Protein AF-A0A970UQK8-F1 (afdb_monomer_lite)

Foldseek 3Di:
DPPPDDDPDPVVSVVVVVVVVQVVCVVVVHHQACVVVVHDLVVQVVVLVVCVVVVNQADDPVSPDGSVCSSVVNVVRD

Structure (mmCIF, N/CA/C/O backbone):
data_AF-A0A970UQK8-F1
#
_entry.id   AF-A0A970UQK8-F1
#
loop_
_atom_site.group_PDB
_atom_site.id
_atom_site.type_symbol
_atom_site.label_atom_id
_atom_site.label_alt_id
_atom_site.label_comp_id
_atom_site.label_asym_id
_atom_site.label_entity_id
_atom_site.label_seq_id
_atom_site.pdbx_PDB_ins_code
_atom_site.Cartn_x
_atom_site.Cartn_y
_atom_site.Cartn_z
_atom_site.occupancy
_atom_site.B_iso_or_equiv
_atom_site.auth_seq_id
_atom_site.auth_comp_id
_atom_site.auth_asym_id
_atom_site.auth_atom_id
_atom_site.pdbx_PDB_model_num
ATOM 1 N N . ARG A 1 1 ? 13.191 -11.082 -15.304 1.00 76.12 1 ARG A N 1
ATOM 2 C CA . ARG A 1 1 ? 12.644 -9.761 -15.705 1.00 76.12 1 ARG A CA 1
ATOM 3 C C . ARG A 1 1 ? 11.229 -9.985 -16.212 1.00 76.12 1 ARG A C 1
ATOM 5 O O . ARG A 1 1 ? 11.072 -10.873 -17.033 1.00 76.12 1 ARG A O 1
ATOM 12 N N . ILE A 1 2 ? 10.246 -9.231 -15.717 1.00 93.94 2 ILE A N 1
ATOM 13 C CA . ILE A 1 2 ? 8.840 -9.343 -16.153 1.00 93.94 2 ILE A CA 1
ATOM 14 C C . ILE A 1 2 ? 8.478 -8.161 -17.060 1.00 93.94 2 ILE A C 1
ATOM 16 O O . ILE A 1 2 ? 8.129 -8.363 -18.213 1.00 93.94 2 ILE A O 1
ATOM 20 N N . TRP A 1 3 ? 8.701 -6.929 -16.589 1.00 94.94 3 TRP A N 1
ATOM 21 C CA . TRP A 1 3 ? 8.359 -5.698 -17.322 1.00 94.94 3 TRP A CA 1
ATOM 22 C C . TRP A 1 3 ? 9.440 -5.165 -18.273 1.00 94.94 3 TRP A C 1
ATOM 24 O O . TRP A 1 3 ? 9.279 -4.100 -18.849 1.00 94.94 3 TRP A O 1
ATOM 34 N N . GLY A 1 4 ? 10.575 -5.855 -18.415 1.00 94.12 4 GLY A N 1
ATOM 35 C CA . GLY A 1 4 ? 11.651 -5.407 -19.312 1.00 94.12 4 GLY A CA 1
ATOM 36 C C . GLY A 1 4 ? 12.364 -4.101 -18.916 1.00 94.12 4 GLY A C 1
ATOM 37 O O . GLY A 1 4 ? 13.150 -3.603 -19.709 1.00 94.12 4 GLY A O 1
ATOM 38 N N . ILE A 1 5 ? 12.145 -3.578 -17.705 1.00 94.44 5 ILE A N 1
ATOM 39 C CA . ILE A 1 5 ? 12.691 -2.294 -17.225 1.00 94.44 5 ILE A CA 1
ATOM 40 C C . ILE A 1 5 ? 14.230 -2.284 -17.244 1.00 94.44 5 ILE A C 1
ATOM 42 O O . ILE A 1 5 ? 14.878 -3.197 -16.716 1.00 94.44 5 ILE A O 1
ATOM 46 N N . THR A 1 6 ? 14.809 -1.236 -17.840 1.00 92.81 6 THR A N 1
ATOM 47 C CA . THR A 1 6 ? 16.263 -1.030 -18.004 1.00 92.81 6 THR A CA 1
ATOM 48 C C . THR A 1 6 ? 16.814 0.185 -17.259 1.00 92.81 6 THR A C 1
ATOM 50 O O . THR A 1 6 ? 17.990 0.493 -17.429 1.00 92.81 6 THR A O 1
ATOM 53 N N . SER A 1 7 ? 16.000 0.879 -16.455 1.00 88.81 7 SER A N 1
ATOM 54 C CA . SER A 1 7 ? 16.466 2.016 -15.651 1.00 88.81 7 SER A CA 1
ATOM 55 C C . SER A 1 7 ? 17.654 1.627 -14.764 1.00 88.81 7 SER A C 1
ATOM 57 O O . SER A 1 7 ? 17.637 0.579 -14.117 1.00 88.81 7 SER A O 1
ATOM 59 N N . PHE A 1 8 ? 18.666 2.496 -14.725 1.00 86.56 8 PHE A N 1
ATOM 60 C CA . PHE A 1 8 ? 19.817 2.373 -13.827 1.00 86.56 8 PHE A CA 1
ATOM 61 C C . PHE A 1 8 ? 19.561 3.005 -12.453 1.00 86.56 8 PHE A C 1
ATOM 63 O O . PHE A 1 8 ? 20.287 2.707 -11.508 1.00 86.56 8 PHE A O 1
ATOM 70 N N . ASP A 1 9 ? 18.528 3.847 -12.332 1.00 96.00 9 ASP A N 1
ATOM 71 C CA . ASP A 1 9 ? 18.074 4.390 -11.053 1.00 96.00 9 ASP A CA 1
ATOM 72 C C . ASP A 1 9 ? 17.078 3.421 -10.382 1.00 96.00 9 ASP A C 1
ATOM 74 O O . ASP A 1 9 ? 16.028 3.129 -10.979 1.00 96.00 9 ASP A O 1
ATOM 78 N N . PRO A 1 10 ? 17.369 2.927 -9.159 1.00 95.31 10 PRO A N 1
ATOM 79 C CA . PRO A 1 10 ? 16.509 1.973 -8.465 1.00 95.31 10 PRO A CA 1
ATOM 80 C C . PRO A 1 10 ? 15.106 2.505 -8.169 1.00 95.31 10 P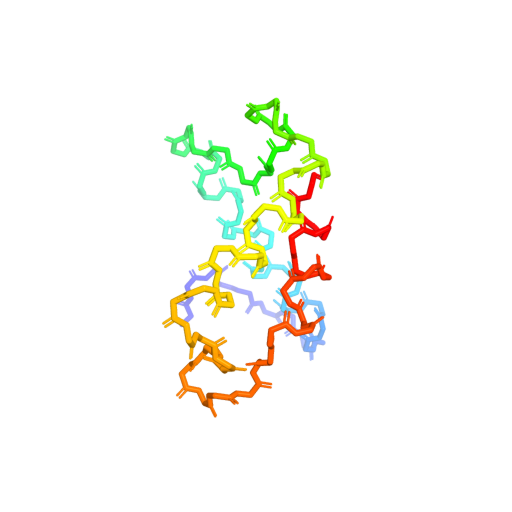RO A C 1
ATOM 82 O O . PRO A 1 10 ? 14.136 1.768 -8.332 1.00 95.31 10 PRO A O 1
ATOM 85 N N . GLN A 1 11 ? 14.973 3.773 -7.766 1.00 96.00 11 GLN A N 1
ATOM 86 C CA . GLN A 1 11 ? 13.668 4.348 -7.415 1.00 96.00 11 GLN A CA 1
ATOM 87 C C . GLN A 1 11 ? 12.765 4.457 -8.644 1.00 96.00 11 GLN A C 1
ATOM 89 O O . GLN A 1 11 ? 11.607 4.036 -8.618 1.00 96.00 11 GLN A O 1
ATOM 94 N N . SER A 1 12 ? 13.316 4.926 -9.762 1.00 95.38 12 SER A N 1
ATOM 95 C CA . SER A 1 12 ? 12.620 4.969 -11.047 1.00 95.38 12 SER A CA 1
ATOM 96 C C . SER A 1 12 ? 12.220 3.571 -11.518 1.00 95.38 12 SER A C 1
ATOM 98 O O . SER A 1 12 ? 11.094 3.381 -11.973 1.00 95.38 12 SER A O 1
ATOM 100 N N . ALA A 1 13 ? 13.097 2.573 -11.350 1.00 96.25 13 ALA A N 1
ATOM 101 C CA . ALA A 1 13 ? 12.788 1.191 -11.710 1.00 96.25 13 ALA A CA 1
ATOM 102 C C . ALA A 1 13 ? 11.634 0.605 -10.872 1.00 96.25 13 ALA A C 1
ATOM 104 O O . ALA A 1 13 ? 10.776 -0.092 -11.417 1.00 96.25 13 ALA A O 1
ATOM 105 N N . ILE A 1 14 ? 11.587 0.902 -9.567 1.00 96.75 14 ILE A N 1
ATOM 106 C CA . ILE A 1 14 ? 10.499 0.485 -8.666 1.00 96.75 14 ILE A CA 1
ATOM 107 C C . ILE A 1 14 ? 9.177 1.124 -9.097 1.00 96.75 14 ILE A C 1
ATOM 109 O O . ILE A 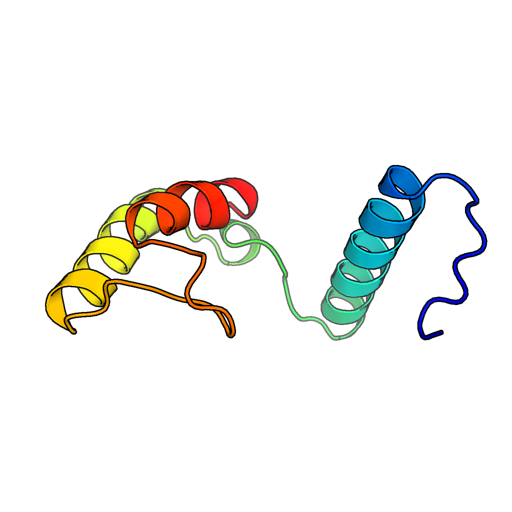1 14 ? 8.193 0.416 -9.313 1.00 96.75 14 ILE A O 1
ATOM 113 N N . ASN A 1 15 ? 9.162 2.445 -9.280 1.00 96.44 15 ASN A N 1
ATOM 114 C CA . ASN A 1 15 ? 7.959 3.176 -9.677 1.00 96.44 15 ASN A CA 1
ATOM 115 C C . ASN A 1 15 ? 7.424 2.700 -11.031 1.00 96.44 15 ASN A C 1
ATOM 117 O O . ASN A 1 15 ? 6.217 2.526 -11.206 1.00 96.44 15 ASN A O 1
ATOM 121 N N . GLU A 1 16 ? 8.316 2.431 -11.985 1.00 97.06 16 GLU A N 1
ATOM 122 C CA . GLU A 1 16 ? 7.928 1.904 -13.286 1.00 97.06 16 GLU A CA 1
ATOM 123 C C . GLU A 1 16 ? 7.322 0.494 -13.169 1.00 97.06 16 GLU A C 1
ATOM 125 O O . GLU A 1 16 ? 6.293 0.214 -13.789 1.00 97.06 16 GLU A O 1
ATOM 130 N N . ALA A 1 17 ? 7.892 -0.375 -12.330 1.00 97.81 17 ALA A N 1
ATOM 131 C CA . ALA A 1 17 ? 7.354 -1.712 -12.094 1.00 97.81 17 ALA A CA 1
ATOM 132 C C . ALA A 1 17 ? 5.966 -1.676 -11.438 1.00 97.81 17 ALA A C 1
ATOM 134 O O . ALA A 1 17 ? 5.079 -2.430 -11.851 1.00 97.81 17 ALA A O 1
ATOM 135 N N . ILE A 1 18 ? 5.758 -0.789 -10.458 1.00 96.94 18 ILE A N 1
ATOM 136 C CA . ILE A 1 18 ? 4.449 -0.568 -9.827 1.00 96.94 18 ILE A CA 1
ATOM 137 C C . ILE A 1 18 ? 3.439 -0.121 -10.889 1.00 96.94 18 ILE A C 1
ATOM 139 O O . ILE A 1 18 ? 2.397 -0.757 -11.046 1.00 96.94 18 ILE A O 1
ATOM 143 N N . ARG A 1 19 ? 3.785 0.892 -11.695 1.00 96.62 19 ARG A N 1
ATOM 144 C CA . ARG A 1 19 ? 2.904 1.436 -12.740 1.00 96.62 19 ARG A CA 1
ATOM 145 C C . ARG A 1 19 ? 2.502 0.388 -13.779 1.00 96.62 19 ARG A C 1
ATOM 147 O O . ARG A 1 19 ? 1.326 0.299 -14.122 1.00 96.62 19 ARG A O 1
ATOM 154 N N . HIS A 1 20 ? 3.448 -0.396 -14.303 1.00 97.69 20 HIS A N 1
ATOM 155 C CA . HIS A 1 20 ? 3.124 -1.445 -15.284 1.00 97.69 20 HIS A CA 1
ATOM 156 C C . HIS A 1 20 ? 2.222 -2.527 -14.681 1.00 97.69 20 HIS A C 1
ATOM 158 O O . HIS A 1 20 ? 1.301 -3.000 -15.343 1.00 97.69 20 HIS A O 1
ATOM 164 N N . THR A 1 21 ? 2.428 -2.866 -13.407 1.00 97.75 21 THR A N 1
ATOM 165 C CA . THR A 1 21 ? 1.590 -3.841 -12.696 1.00 97.75 21 THR A CA 1
ATOM 166 C C . THR A 1 21 ? 0.163 -3.324 -12.496 1.00 97.75 21 THR A C 1
ATOM 168 O O . THR A 1 21 ? -0.794 -4.050 -12.758 1.00 97.75 21 THR A O 1
ATOM 171 N N . GLU A 1 22 ? -0.008 -2.059 -12.107 1.00 97.38 22 GLU A N 1
ATOM 172 C CA . GLU A 1 22 ? -1.332 -1.429 -12.015 1.00 97.38 22 GLU A CA 1
ATOM 173 C C . GLU A 1 22 ? -2.038 -1.390 -13.377 1.00 97.38 22 GLU A C 1
ATOM 175 O O . GLU A 1 22 ? -3.214 -1.736 -13.483 1.00 97.38 22 GLU A O 1
ATOM 180 N N . GLN A 1 23 ? -1.320 -1.002 -14.436 1.00 97.25 23 GLN A N 1
ATOM 181 C CA . GLN A 1 23 ? -1.871 -0.959 -15.792 1.00 97.25 23 GLN A CA 1
ATOM 182 C C . GLN A 1 23 ? -2.318 -2.334 -16.273 1.00 97.25 23 GLN A C 1
ATOM 184 O O . GLN A 1 23 ? -3.386 -2.449 -16.866 1.00 97.25 23 GLN A O 1
ATOM 189 N N . PHE A 1 24 ? -1.548 -3.376 -15.970 1.00 98.12 24 PHE A N 1
ATOM 190 C CA . PHE A 1 24 ? -1.914 -4.745 -16.300 1.00 98.12 24 PHE A CA 1
ATOM 191 C C . PHE A 1 24 ? -3.263 -5.150 -15.695 1.00 98.12 24 PHE A C 1
ATOM 193 O O . PHE A 1 24 ? -4.131 -5.629 -16.423 1.00 98.12 24 PHE A O 1
ATOM 200 N N . PHE A 1 25 ? -3.486 -4.895 -14.402 1.00 98.06 25 PHE A N 1
ATOM 201 C CA . PHE A 1 25 ? -4.782 -5.178 -13.777 1.00 98.06 25 PHE A CA 1
ATOM 202 C C . PHE A 1 25 ? -5.915 -4.355 -14.399 1.00 98.06 25 PHE A C 1
ATOM 204 O O . PHE A 1 25 ? -6.970 -4.911 -14.713 1.00 98.06 25 PHE A O 1
ATOM 211 N N . LYS A 1 26 ? -5.678 -3.067 -14.683 1.00 96.56 26 LYS A N 1
ATOM 212 C CA . LYS A 1 26 ? -6.666 -2.208 -15.356 1.00 96.56 26 LYS A CA 1
ATOM 213 C C . LYS A 1 26 ? -7.023 -2.714 -16.757 1.00 96.56 26 LYS A C 1
ATOM 215 O O . LYS A 1 26 ? -8.195 -2.689 -17.121 1.00 96.56 26 LYS A O 1
ATOM 220 N N . CYS A 1 27 ? -6.059 -3.234 -17.520 1.00 97.25 27 CYS A N 1
ATOM 221 C CA . CYS A 1 27 ? -6.307 -3.854 -18.827 1.00 97.25 27 CYS A CA 1
ATOM 222 C C . CYS A 1 27 ? -7.185 -5.111 -18.738 1.00 97.25 27 CYS A C 1
ATOM 224 O O . CYS A 1 27 ? -7.912 -5.407 -19.682 1.00 97.25 27 CYS A O 1
ATOM 226 N N . LEU A 1 28 ? -7.157 -5.824 -17.609 1.00 98.00 28 LEU A N 1
ATOM 227 C CA . LEU A 1 28 ? -8.053 -6.952 -17.330 1.00 98.00 28 LEU A CA 1
ATOM 228 C C . LEU A 1 28 ? -9.429 -6.515 -16.794 1.00 98.00 28 LEU A C 1
ATOM 230 O O . LEU A 1 28 ? -10.247 -7.363 -16.445 1.00 98.00 28 LEU A O 1
ATOM 234 N N . GLY A 1 29 ? -9.695 -5.208 -16.701 1.00 96.19 29 GLY A N 1
ATOM 235 C CA . GLY A 1 29 ? -10.930 -4.661 -16.137 1.00 96.19 29 GLY A CA 1
ATOM 236 C C . GLY A 1 29 ? -10.972 -4.655 -14.606 1.00 96.19 29 GLY A C 1
ATOM 237 O O . GLY A 1 29 ? -12.026 -4.402 -14.026 1.00 96.19 29 GLY A O 1
ATOM 238 N N . ILE A 1 30 ? -9.843 -4.915 -13.940 1.00 97.81 30 ILE A N 1
ATOM 239 C CA . ILE A 1 30 ? -9.732 -4.900 -12.479 1.00 97.81 30 ILE A CA 1
ATOM 240 C C . ILE A 1 30 ? -9.265 -3.508 -12.046 1.00 97.81 30 ILE A C 1
ATOM 242 O O . ILE A 1 30 ? -8.159 -3.076 -12.374 1.00 97.81 30 ILE A O 1
ATOM 246 N N . LYS A 1 31 ? -10.113 -2.794 -11.301 1.00 96.94 31 LYS A N 1
ATOM 247 C CA . LYS A 1 31 ? -9.769 -1.478 -10.744 1.00 96.94 31 LYS A CA 1
ATOM 248 C C . LYS A 1 31 ? -8.774 -1.634 -9.593 1.00 96.94 31 LYS A C 1
ATOM 250 O O . LYS A 1 31 ? -8.828 -2.623 -8.860 1.00 96.94 31 LYS A O 1
ATOM 255 N N . THR A 1 32 ? -7.886 -0.656 -9.435 1.00 96.31 32 THR A N 1
ATOM 256 C CA . THR A 1 32 ? -6.740 -0.731 -8.508 1.00 96.31 32 THR A CA 1
ATOM 257 C C . THR A 1 32 ? -6.778 0.319 -7.398 1.00 96.31 32 THR A C 1
ATOM 259 O O . THR A 1 32 ? -5.865 0.345 -6.577 1.00 96.31 32 THR A O 1
ATOM 262 N N . LEU A 1 33 ? -7.789 1.191 -7.389 1.00 95.75 33 LEU A N 1
ATOM 263 C CA . LEU A 1 33 ? -8.039 2.174 -6.335 1.00 95.75 33 LEU A CA 1
ATOM 264 C C . LEU A 1 33 ? -9.352 1.841 -5.624 1.00 95.75 33 LEU A C 1
ATOM 266 O O . LEU A 1 33 ? -10.280 1.308 -6.238 1.00 95.75 33 LEU A O 1
ATOM 270 N N . LEU A 1 34 ? -9.438 2.160 -4.335 1.00 95.44 34 LEU A N 1
ATOM 271 C CA . LEU A 1 34 ? -10.662 1.988 -3.552 1.00 95.44 34 LEU A CA 1
ATOM 272 C C . LEU A 1 34 ? -11.760 2.942 -4.048 1.00 95.44 34 LEU A C 1
ATOM 274 O O . LEU A 1 34 ? -12.907 2.517 -4.218 1.00 95.44 34 LEU A O 1
ATOM 278 N N . SER A 1 35 ? -11.408 4.185 -4.392 1.00 93.19 35 SER A N 1
ATOM 279 C CA . SER A 1 35 ? -12.343 5.168 -4.958 1.00 93.19 35 SER A CA 1
ATOM 280 C C . SER A 1 35 ? -12.965 4.729 -6.280 1.00 93.19 35 SER A C 1
ATOM 282 O O . SER A 1 35 ? -14.132 5.038 -6.528 1.00 93.19 35 SER A O 1
ATOM 284 N N . ASP A 1 36 ? -12.262 3.937 -7.098 1.00 95.06 36 ASP A N 1
ATOM 285 C CA . ASP A 1 36 ? -12.832 3.381 -8.330 1.00 95.06 36 ASP A CA 1
ATOM 286 C C . ASP A 1 36 ? -14.042 2.468 -8.032 1.00 95.06 36 ASP A C 1
ATOM 288 O O . ASP A 1 36 ? -14.909 2.271 -8.892 1.00 95.06 36 ASP A O 1
ATOM 292 N N . TYR A 1 37 ? -14.124 1.902 -6.825 1.00 95.50 37 TYR A N 1
ATOM 293 C CA . TYR A 1 37 ? -15.261 1.121 -6.326 1.00 95.50 37 TYR A CA 1
ATOM 294 C C . TYR A 1 37 ? -16.226 1.931 -5.451 1.00 95.50 37 TYR A C 1
ATOM 296 O O . TYR A 1 37 ? -17.117 1.342 -4.847 1.00 95.50 37 TYR A O 1
ATOM 304 N N . GLN A 1 38 ? -16.087 3.260 -5.402 1.00 95.00 38 GLN A N 1
ATOM 305 C CA . GLN A 1 38 ? -16.874 4.150 -4.538 1.00 95.00 38 GLN A CA 1
ATOM 306 C C . GLN A 1 38 ? -16.680 3.864 -3.041 1.00 95.00 38 GLN A C 1
ATOM 308 O O . GLN A 1 38 ? -17.584 4.087 -2.239 1.00 95.00 38 GLN A O 1
ATOM 313 N N . ILE A 1 39 ? -15.501 3.365 -2.667 1.00 95.56 39 ILE A N 1
ATOM 314 C CA . ILE A 1 39 ? -15.123 3.116 -1.278 1.00 95.56 39 ILE A CA 1
ATOM 315 C C . ILE A 1 39 ? -14.302 4.310 -0.791 1.00 95.56 39 ILE A C 1
ATOM 317 O O . ILE A 1 39 ? -13.268 4.626 -1.383 1.00 95.56 39 ILE A O 1
ATOM 321 N N . GLY A 1 40 ? -14.769 4.978 0.263 1.00 94.19 40 GLY A N 1
ATOM 322 C CA . GLY A 1 40 ? -14.112 6.143 0.838 1.00 94.19 40 GLY A CA 1
ATOM 323 C C . G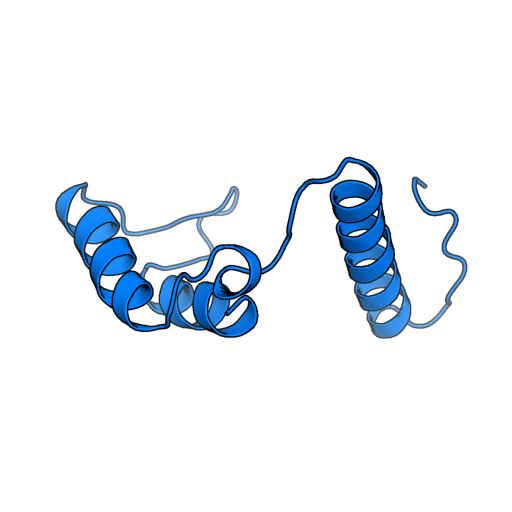LY A 1 40 ? -13.231 5.828 2.056 1.00 94.19 40 GLY A C 1
ATOM 324 O O . GLY A 1 40 ? -13.103 4.671 2.478 1.00 94.19 40 GLY A O 1
ATOM 325 N N . PRO A 1 41 ? -12.603 6.864 2.644 1.00 94.38 41 PRO A N 1
ATOM 326 C CA . PRO A 1 41 ? -11.690 6.733 3.784 1.00 94.38 41 PRO A CA 1
ATOM 327 C C . PRO A 1 41 ? -12.340 6.120 5.030 1.00 94.38 41 PRO A C 1
ATOM 329 O O . PRO A 1 41 ? -11.646 5.537 5.860 1.00 94.38 41 PRO A O 1
ATOM 332 N N . GLU A 1 42 ? -13.665 6.194 5.165 1.00 93.06 42 GLU A N 1
ATOM 333 C CA . GLU A 1 42 ? -14.419 5.607 6.274 1.00 93.06 42 GLU A CA 1
ATOM 334 C C . GLU A 1 42 ? -14.188 4.098 6.439 1.00 93.06 42 GLU A C 1
ATOM 336 O O . GLU A 1 42 ? -14.277 3.571 7.553 1.00 93.06 42 GLU A O 1
ATOM 341 N N . VAL A 1 43 ? -13.843 3.393 5.354 1.00 93.94 43 VAL A N 1
ATOM 342 C CA . VAL A 1 43 ? -13.578 1.951 5.400 1.00 93.94 43 VAL A CA 1
ATOM 343 C C . VAL A 1 43 ? -12.281 1.626 6.141 1.00 93.94 43 VAL A C 1
ATOM 345 O O . VAL A 1 43 ? -12.141 0.532 6.685 1.00 93.94 43 VAL A O 1
ATOM 348 N N . ILE A 1 44 ? -11.323 2.557 6.183 1.00 95.81 44 ILE A N 1
ATOM 349 C CA . ILE A 1 44 ? -9.982 2.313 6.726 1.00 95.81 44 ILE A CA 1
ATOM 350 C C . ILE A 1 44 ? -10.081 1.946 8.201 1.00 95.81 44 ILE A C 1
ATOM 352 O O . ILE A 1 44 ? -9.541 0.925 8.629 1.00 95.81 44 ILE A O 1
ATOM 356 N N . THR A 1 45 ? -10.845 2.729 8.966 1.00 95.06 45 THR A N 1
ATOM 357 C CA . THR A 1 45 ? -11.096 2.452 10.383 1.00 95.06 45 THR A CA 1
ATOM 358 C C . THR A 1 45 ? -11.733 1.076 10.568 1.00 95.06 45 THR A C 1
ATOM 360 O O . THR A 1 45 ? -11.306 0.315 11.433 1.00 95.06 45 THR A O 1
ATOM 363 N N . GLN A 1 46 ? -12.700 0.711 9.721 1.00 96.06 46 GLN A N 1
ATOM 364 C CA . GLN A 1 46 ? -13.361 -0.594 9.799 1.00 96.06 46 GLN A CA 1
ATOM 365 C C . GLN A 1 46 ? -12.389 -1.750 9.528 1.00 96.06 46 GLN A C 1
ATOM 367 O O . GLN A 1 46 ? -12.416 -2.757 10.233 1.00 96.06 46 GLN A O 1
ATOM 372 N N . VAL A 1 47 ? -11.507 -1.620 8.532 1.00 95.94 47 VAL A N 1
ATOM 373 C CA . VAL A 1 47 ? -10.503 -2.647 8.210 1.00 95.94 47 VAL A CA 1
ATOM 374 C C . VAL A 1 47 ? -9.520 -2.834 9.364 1.00 95.94 47 VAL A C 1
ATOM 376 O O . VAL A 1 47 ? -9.251 -3.971 9.751 1.00 95.94 47 VAL A O 1
ATOM 379 N N . VAL A 1 48 ? -9.025 -1.742 9.949 1.00 96.06 48 VAL A N 1
ATOM 380 C CA . VAL A 1 48 ? -8.089 -1.789 11.082 1.00 96.06 48 VAL A CA 1
ATOM 381 C C . VAL A 1 48 ? -8.720 -2.474 12.297 1.00 96.06 48 VAL A C 1
ATOM 383 O O . VAL A 1 48 ? -8.112 -3.378 12.870 1.00 96.06 48 VAL A O 1
ATOM 386 N N . GLU A 1 49 ? -9.958 -2.124 12.654 1.00 96.31 49 GLU A N 1
ATOM 387 C CA . GLU A 1 49 ? -10.675 -2.772 13.764 1.00 96.31 49 GLU A CA 1
ATOM 388 C C . GLU A 1 49 ? -10.959 -4.256 13.492 1.00 96.31 49 GLU A C 1
ATOM 390 O O . GLU A 1 49 ? -10.802 -5.111 14.370 1.00 96.31 49 GLU A O 1
ATOM 395 N N . ASN A 1 50 ? -11.295 -4.608 12.249 1.00 96.38 50 ASN A N 1
ATOM 396 C CA . ASN A 1 50 ? -11.479 -6.003 11.853 1.00 96.38 50 ASN A CA 1
ATOM 397 C C . ASN A 1 50 ? -10.183 -6.819 11.971 1.00 96.38 50 ASN A C 1
ATOM 399 O O . ASN A 1 50 ? -10.226 -7.988 12.356 1.00 96.38 50 ASN A O 1
ATOM 403 N N . LEU A 1 51 ? -9.026 -6.229 11.668 1.00 96.44 51 LEU A N 1
ATOM 404 C CA . LEU A 1 51 ? -7.733 -6.888 11.857 1.00 96.44 51 LEU A CA 1
ATOM 405 C C . LEU A 1 51 ? -7.400 -7.052 13.347 1.00 96.44 51 LEU A C 1
ATOM 407 O O . LEU A 1 51 ? -7.021 -8.149 13.767 1.00 96.44 51 LEU A O 1
ATOM 411 N N . ARG A 1 52 ? -7.627 -6.012 14.161 1.00 95.44 52 ARG A N 1
ATOM 4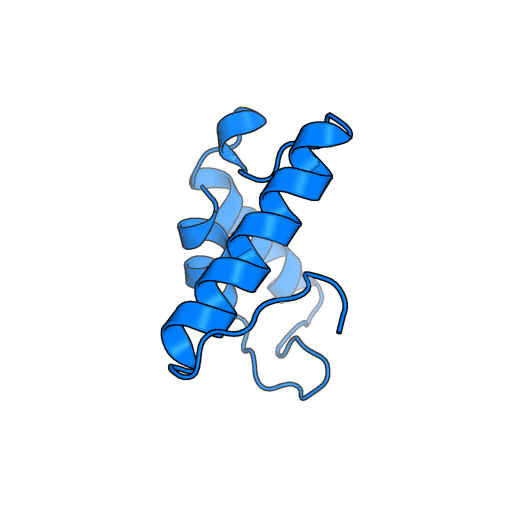12 C CA . ARG A 1 52 ? -7.426 -6.053 15.621 1.00 95.44 52 ARG A CA 1
ATOM 413 C C . ARG A 1 52 ? -8.292 -7.108 16.299 1.00 95.44 52 ARG A C 1
ATOM 415 O O . ARG A 1 52 ? -7.783 -7.895 17.092 1.00 95.44 52 ARG A O 1
ATOM 422 N N . SER A 1 53 ? -9.579 -7.175 15.958 1.00 96.81 53 SER A N 1
ATOM 423 C CA . SER A 1 53 ? -10.514 -8.147 16.549 1.00 96.81 53 SER A CA 1
ATOM 424 C C . SER A 1 53 ? -10.149 -9.605 16.243 1.00 96.81 53 SER A C 1
ATOM 426 O O . SER A 1 53 ? -10.476 -10.499 17.019 1.00 96.81 53 SER A O 1
ATOM 428 N N . ARG A 1 54 ? -9.418 -9.851 15.148 1.00 96.50 54 ARG A N 1
ATOM 429 C CA . ARG A 1 54 ? -8.867 -11.168 14.787 1.00 96.50 54 ARG A CA 1
ATOM 430 C C . ARG A 1 54 ? -7.518 -11.470 15.450 1.00 96.50 54 ARG A C 1
ATOM 432 O O . ARG A 1 54 ? -6.941 -12.519 15.181 1.00 96.50 54 ARG A O 1
ATOM 439 N N . GLY A 1 55 ? -7.002 -10.567 16.286 1.00 94.81 55 GLY A N 1
ATOM 440 C CA . GLY A 1 55 ? -5.700 -10.706 16.937 1.00 94.81 55 GLY A CA 1
ATOM 441 C C . GLY A 1 55 ? -4.510 -10.531 15.990 1.00 94.81 55 GLY A C 1
ATOM 442 O O . GLY A 1 55 ? -3.403 -10.950 16.326 1.00 94.81 55 GLY A O 1
ATOM 443 N N . VAL A 1 56 ? -4.711 -9.936 14.807 1.00 95.38 56 VAL A N 1
ATOM 444 C CA . VAL A 1 56 ? -3.606 -9.627 13.892 1.00 95.38 56 VAL A CA 1
ATOM 445 C C . VAL A 1 56 ? -2.799 -8.482 14.494 1.00 95.38 56 VAL A C 1
ATOM 447 O O . VAL A 1 56 ? -3.345 -7.422 14.778 1.00 95.38 56 VAL A O 1
ATOM 450 N N . THR A 1 57 ? -1.500 -8.697 14.689 1.00 92.19 57 THR A N 1
ATOM 451 C CA . THR A 1 57 ? -0.564 -7.684 15.210 1.00 92.19 57 THR A CA 1
ATOM 452 C C . THR A 1 57 ? 0.524 -7.321 14.205 1.00 92.19 57 THR A C 1
ATOM 454 O O . THR A 1 57 ? 1.033 -6.202 14.226 1.00 92.19 57 THR A O 1
ATOM 457 N N . ARG A 1 58 ? 0.872 -8.257 13.312 1.00 95.25 58 ARG A N 1
ATOM 458 C CA . ARG A 1 58 ? 1.875 -8.096 12.257 1.00 95.25 58 ARG A CA 1
ATOM 459 C C . ARG A 1 58 ? 1.400 -8.716 10.947 1.00 95.25 58 ARG A C 1
ATOM 461 O O . ARG A 1 58 ? 0.664 -9.704 10.954 1.00 95.25 58 ARG A O 1
ATOM 468 N N . LEU A 1 59 ? 1.833 -8.132 9.837 1.00 94.19 59 LEU A N 1
ATOM 469 C CA . LEU A 1 59 ? 1.480 -8.480 8.462 1.00 94.19 59 LEU A CA 1
ATOM 470 C C . LEU A 1 59 ? 2.750 -8.603 7.606 1.00 94.19 59 LEU A C 1
ATOM 472 O O . LEU A 1 59 ? 3.829 -8.160 7.993 1.00 94.19 59 LEU A O 1
ATOM 476 N N . GLY A 1 60 ? 2.608 -9.194 6.419 1.00 91.56 60 GLY A N 1
ATOM 477 C CA . GLY A 1 60 ? 3.715 -9.397 5.484 1.00 91.56 60 GLY A CA 1
ATOM 478 C C . GLY A 1 60 ? 4.525 -10.666 5.761 1.00 91.56 60 GLY A C 1
ATOM 479 O O . GLY A 1 60 ? 4.482 -11.245 6.845 1.00 91.56 60 GLY A O 1
ATOM 480 N N . ASN A 1 61 ? 5.270 -11.117 4.750 1.00 91.25 61 ASN A N 1
ATOM 481 C CA . ASN A 1 61 ? 6.066 -12.347 4.831 1.00 91.25 61 ASN A CA 1
ATOM 482 C C . ASN A 1 61 ? 7.176 -12.260 5.894 1.00 91.25 61 ASN A C 1
ATOM 484 O O . ASN A 1 61 ? 7.474 -13.248 6.555 1.00 91.25 61 ASN A O 1
ATOM 488 N N . ALA A 1 62 ? 7.772 -11.076 6.066 1.00 94.31 62 ALA A N 1
ATOM 489 C CA . ALA A 1 62 ? 8.814 -10.825 7.058 1.00 94.31 62 ALA A CA 1
ATOM 490 C C . ALA A 1 62 ? 8.267 -10.339 8.416 1.00 94.31 62 ALA A C 1
ATOM 492 O O . ALA A 1 62 ? 9.055 -10.101 9.326 1.00 94.31 62 ALA A O 1
ATOM 493 N N . GLN A 1 63 ? 6.940 -10.204 8.568 1.00 92.19 63 GLN A N 1
ATOM 494 C CA . GLN A 1 63 ? 6.286 -9.629 9.756 1.00 92.19 63 GLN A CA 1
ATOM 495 C C . GLN A 1 63 ? 6.774 -8.213 10.119 1.00 92.19 63 GLN A C 1
ATOM 497 O O . GLN A 1 63 ? 6.779 -7.806 11.286 1.00 92.19 63 GLN A O 1
ATOM 502 N N . ASP A 1 64 ? 7.198 -7.464 9.109 1.00 94.31 64 ASP A N 1
ATOM 503 C CA . ASP A 1 64 ? 7.766 -6.125 9.204 1.00 94.31 64 ASP A CA 1
ATOM 504 C C . ASP A 1 64 ? 6.711 -5.016 9.202 1.00 94.31 64 ASP A C 1
ATOM 506 O O . ASP A 1 64 ? 7.014 -3.912 9.643 1.00 94.31 64 ASP A O 1
ATOM 510 N N . LEU A 1 65 ? 5.476 -5.320 8.797 1.00 95.56 65 LEU A N 1
ATOM 511 C CA . LEU A 1 65 ? 4.349 -4.391 8.867 1.00 95.56 65 LEU A CA 1
ATOM 512 C C . LEU A 1 65 ? 3.565 -4.601 10.159 1.00 95.56 65 LEU A C 1
ATOM 514 O O . LEU A 1 65 ? 3.151 -5.725 10.462 1.00 95.56 65 LEU A O 1
ATOM 518 N N . THR A 1 66 ? 3.325 -3.533 10.910 1.00 95.81 66 THR A N 1
ATOM 519 C CA . THR A 1 66 ? 2.426 -3.545 12.067 1.00 95.81 66 THR A CA 1
ATOM 520 C C . THR A 1 66 ? 1.024 -3.081 11.668 1.00 95.81 66 THR A C 1
ATOM 522 O O . THR A 1 66 ? 0.779 -2.623 10.551 1.00 95.81 66 THR A O 1
ATOM 525 N N . ILE A 1 67 ? 0.053 -3.230 12.572 1.00 95.56 67 ILE A N 1
ATOM 526 C CA . ILE A 1 67 ? -1.322 -2.763 12.330 1.00 95.56 67 ILE A CA 1
ATOM 527 C C . ILE A 1 67 ? -1.381 -1.248 12.102 1.00 95.56 67 ILE 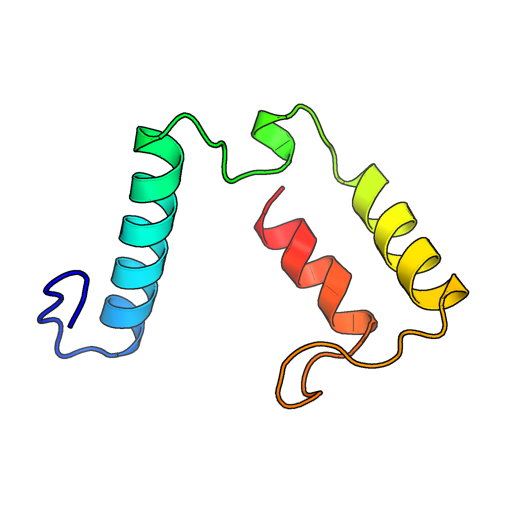A C 1
ATOM 529 O O . ILE A 1 67 ? -2.246 -0.758 11.380 1.00 95.56 67 ILE A O 1
ATOM 533 N N . GLU A 1 68 ? -0.451 -0.512 12.692 1.00 95.00 68 GLU A N 1
ATOM 534 C CA . GLU A 1 68 ? -0.315 0.936 12.602 1.00 95.00 68 GLU A CA 1
ATOM 535 C C . GLU A 1 68 ? 0.114 1.400 11.201 1.00 95.00 68 GLU A C 1
ATOM 537 O O . GLU A 1 68 ? -0.186 2.534 10.836 1.00 95.00 68 GLU A O 1
ATOM 542 N N . ASP A 1 69 ? 0.727 0.526 10.395 1.00 96.69 69 ASP A N 1
ATOM 543 C CA . ASP A 1 69 ? 1.103 0.824 9.006 1.00 96.69 69 ASP A CA 1
ATOM 544 C C . ASP A 1 69 ? -0.083 0.693 8.031 1.00 96.69 69 ASP A C 1
ATOM 546 O O . ASP A 1 69 ? -0.091 1.291 6.952 1.00 96.69 69 ASP A O 1
ATOM 550 N N . VAL A 1 70 ? -1.110 -0.086 8.397 1.00 96.31 70 VAL A N 1
ATOM 551 C CA . VAL A 1 70 ? -2.259 -0.401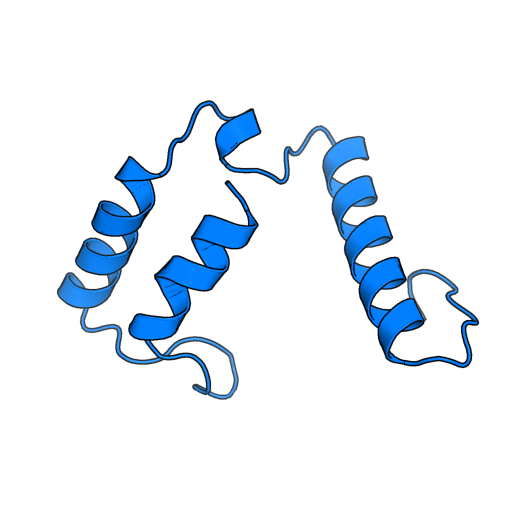 7.527 1.00 96.31 70 VAL A CA 1
ATOM 552 C C . VAL A 1 70 ? -3.009 0.849 7.049 1.00 96.31 70 VAL A C 1
ATOM 554 O O . VAL A 1 70 ? -3.280 0.915 5.847 1.00 96.31 70 VAL A O 1
ATOM 557 N N . PRO A 1 71 ? -3.330 1.845 7.906 1.00 96.75 71 PRO A N 1
ATOM 558 C CA . PRO A 1 71 ? -3.945 3.089 7.455 1.00 96.75 71 PRO A CA 1
ATOM 559 C C . PRO A 1 71 ? -3.173 3.750 6.316 1.00 96.75 71 PRO A C 1
ATOM 561 O O . PRO A 1 71 ? -3.760 3.989 5.269 1.00 96.75 71 PRO A O 1
ATOM 564 N N . GLY A 1 72 ? -1.857 3.937 6.456 1.00 96.88 72 GLY A N 1
ATOM 565 C CA . GLY A 1 72 ? -1.047 4.608 5.434 1.00 96.88 72 GLY A CA 1
ATOM 566 C C . GLY A 1 72 ? -1.034 3.866 4.094 1.00 96.88 72 GLY A C 1
ATOM 567 O O . GLY A 1 72 ? -1.077 4.487 3.030 1.00 96.88 72 GLY A O 1
ATOM 568 N N . ILE A 1 73 ? -1.049 2.529 4.124 1.00 95.69 73 ILE A N 1
ATOM 569 C CA . ILE A 1 73 ? -1.148 1.714 2.905 1.00 95.69 73 ILE A CA 1
ATOM 570 C C . ILE A 1 73 ? -2.509 1.917 2.230 1.00 95.69 73 ILE A C 1
ATOM 572 O O . ILE A 1 73 ? -2.554 2.132 1.017 1.00 95.69 73 ILE A O 1
ATOM 576 N N . LEU A 1 74 ? -3.607 1.863 2.989 1.00 96.06 74 LEU A N 1
ATOM 577 C CA . LEU A 1 74 ? -4.957 2.027 2.443 1.00 96.06 74 LEU A CA 1
ATOM 578 C C . LEU A 1 74 ? -5.207 3.459 1.954 1.00 96.06 74 LEU A C 1
ATOM 580 O O . LEU A 1 74 ? -5.759 3.630 0.872 1.00 96.06 74 LEU A O 1
ATOM 584 N N . GLU A 1 75 ? -4.741 4.469 2.689 1.00 96.19 75 GLU A N 1
ATOM 585 C CA . GLU A 1 75 ? -4.805 5.883 2.299 1.00 96.19 75 GLU A CA 1
ATOM 586 C C . GLU A 1 75 ? -4.077 6.137 0.978 1.00 96.19 75 GLU A C 1
ATOM 588 O O . GLU A 1 75 ? -4.594 6.848 0.121 1.00 96.19 75 GLU A O 1
ATOM 593 N N . SER A 1 76 ? -2.921 5.495 0.758 1.00 94.81 76 SER A N 1
ATOM 594 C CA . SER A 1 76 ? -2.181 5.614 -0.508 1.00 94.81 76 SER A CA 1
ATOM 595 C C . SER A 1 76 ? -2.936 5.069 -1.731 1.00 94.81 76 SER A C 1
ATOM 597 O O . SER A 1 76 ? -2.504 5.287 -2.866 1.00 94.81 76 SER A O 1
ATOM 599 N N . ARG A 1 77 ? -4.032 4.328 -1.508 1.00 93.06 77 ARG A N 1
ATOM 600 C CA . ARG A 1 77 ? -4.845 3.646 -2.527 1.00 93.06 77 ARG A CA 1
ATOM 601 C C . ARG A 1 77 ? -6.322 4.030 -2.489 1.00 93.06 77 ARG A C 1
ATOM 603 O O . ARG A 1 77 ? -7.120 3.346 -3.137 1.00 93.06 77 ARG A O 1
ATOM 610 N N . LEU A 1 78 ? -6.673 5.088 -1.759 1.00 89.56 78 LEU A N 1
ATOM 611 C CA . LEU A 1 78 ? -7.982 5.722 -1.879 1.00 89.56 78 LEU A CA 1
ATOM 612 C C . LEU A 1 78 ? -8.162 6.287 -3.281 1.00 89.56 78 LEU A C 1
ATOM 614 O O . LEU A 1 78 ? -7.308 7.056 -3.764 1.00 89.56 78 LEU A O 1
#

Secondary structure (DSSP, 8-state):
--S----SSHHHHHHHHHHHHHHHHHHTT---SSGGGT--THHHHHHHHHHHHTT--EESTTS-EEGGGHHHHHHTT-

Sequence (78 aa):
RIWGITSFDPQSAINEAIRHTEQFFKCLGIKTLLSDYQIGPEVITQVVENLRSRGVTRLGNAQDLTIEDVPGILESRL

pLDDT: mean 95.06, std 2.98, range [76.12, 98.12]

Radius of gyration: 15.54 Å; chains: 1; bounding box: 37×19×36 Å